Protein AF-A0A2V5YLJ0-F1 (afdb_monomer_lite)

Foldseek 3Di:
DVVVVVVVVVVVVVVVVVVVVVVVVVVVVPPPPPPPFPKDKDQFDDDPQGRGWIWIWTADPNDIDIDIDPGTDPDPDPDPFDWDADPVRDIDTDD

Secondary structure (DSSP, 8-state):
-HHHHHHHHHHHHHHHHHHHHHHHTTGGGGG-------EEEPPPP-SSS-----EEEEEETTEEEEEE-TT-----PPP--EEEE-TT--EEEE-

Radius of gyration: 35.64 Å; chains: 1; bounding box: 29×32×121 Å

Sequence (95 aa):
MRSQKQQVKQHQNYMNHKMILASLTALVIATMSSFAQDSHKSGPFQGAKANKGFVTHTTQNGKSTLTLSDDFVPPQTPDPHWQVVDSNGKTYLLD

pLDDT: mean 76.9, std 14.99, range [51.62, 96.94]

Structure (mmCIF, N/CA/C/O backbone):
data_AF-A0A2V5YLJ0-F1
#
_entry.id   AF-A0A2V5YLJ0-F1
#
loop_
_atom_site.group_PDB
_atom_site.id
_atom_site.type_symbol
_atom_site.label_atom_id
_atom_site.label_alt_id
_atom_site.label_comp_id
_atom_site.label_asym_id
_atom_site.label_entity_id
_atom_site.label_seq_id
_atom_site.pdbx_PDB_ins_code
_atom_site.Cartn_x
_atom_site.Cartn_y
_atom_site.Cartn_z
_atom_site.occupancy
_atom_site.B_iso_or_equiv
_atom_site.auth_seq_id
_atom_site.auth_comp_id
_atom_site.auth_asym_id
_atom_site.auth_atom_id
_atom_site.pdbx_PDB_model_num
ATOM 1 N N . MET A 1 1 ? -17.361 20.272 77.972 1.00 60.06 1 MET A N 1
ATOM 2 C CA . MET A 1 1 ? -18.277 19.618 76.998 1.00 60.06 1 MET A CA 1
ATOM 3 C C . MET A 1 1 ? -18.350 20.275 75.608 1.00 60.06 1 MET A C 1
ATOM 5 O O . MET A 1 1 ? -18.599 19.553 74.652 1.00 60.06 1 MET A O 1
ATOM 9 N N . ARG A 1 2 ? -18.111 21.591 75.433 1.00 58.50 2 ARG A N 1
ATOM 10 C CA . ARG A 1 2 ? -18.097 22.236 74.093 1.00 58.50 2 ARG A CA 1
ATOM 11 C C . ARG A 1 2 ? -16.890 21.840 73.218 1.00 58.50 2 ARG A C 1
ATOM 13 O O . ARG A 1 2 ? -17.055 21.635 72.023 1.00 58.50 2 ARG A O 1
ATOM 20 N N . SER A 1 3 ? -15.722 21.642 73.835 1.00 59.47 3 SER A N 1
ATOM 21 C CA . SER A 1 3 ? -14.465 21.299 73.146 1.00 59.47 3 SER A CA 1
ATOM 22 C C . SER A 1 3 ? -14.482 19.913 72.473 1.00 59.47 3 SER A C 1
ATOM 24 O O . SER A 1 3 ? -14.084 19.777 71.320 1.00 59.47 3 SER A O 1
ATOM 26 N N . GLN A 1 4 ? -15.065 18.889 73.111 1.00 64.62 4 GLN A N 1
ATOM 27 C CA . GLN A 1 4 ? -15.144 17.552 72.504 1.00 64.62 4 GLN A CA 1
ATOM 28 C C . GLN A 1 4 ? -16.064 17.493 71.275 1.00 64.62 4 GLN A C 1
ATOM 30 O O . GLN A 1 4 ? -15.745 16.827 70.296 1.00 64.62 4 GLN A O 1
ATOM 35 N N . LYS A 1 5 ? -17.170 18.251 71.267 1.00 69.12 5 LYS A N 1
ATOM 36 C CA . LYS A 1 5 ? -18.055 18.330 70.091 1.00 69.12 5 LYS A CA 1
ATOM 37 C C . LYS A 1 5 ? -17.376 19.001 68.890 1.00 69.12 5 LYS A C 1
ATOM 39 O O . LYS A 1 5 ? -17.707 18.686 67.751 1.00 69.12 5 LYS A O 1
ATOM 44 N N . GLN A 1 6 ? -16.437 19.916 69.136 1.00 65.62 6 GLN A N 1
ATOM 45 C CA . GLN A 1 6 ? -15.661 20.576 68.084 1.00 65.62 6 GLN A CA 1
ATOM 46 C C . GLN A 1 6 ? -14.590 19.644 67.508 1.00 65.62 6 GLN A C 1
ATOM 48 O O . GLN A 1 6 ? -14.475 19.560 66.290 1.00 65.62 6 GLN A O 1
ATOM 53 N N . GLN A 1 7 ? -13.894 18.879 68.353 1.00 63.50 7 GLN A N 1
ATOM 54 C CA . GLN A 1 7 ? -12.909 17.871 67.931 1.00 63.50 7 GLN A CA 1
ATOM 55 C C . GLN A 1 7 ? -13.520 16.822 66.983 1.00 63.50 7 GLN A C 1
ATOM 57 O O . GLN A 1 7 ? -12.977 16.554 65.912 1.00 63.50 7 GLN A O 1
ATOM 62 N N . VAL A 1 8 ? -14.705 16.298 67.318 1.00 71.81 8 VAL A N 1
ATOM 63 C CA . VAL A 1 8 ? -15.398 15.295 66.488 1.00 71.81 8 VAL A CA 1
ATOM 64 C C . VAL A 1 8 ? -15.825 15.872 65.133 1.00 71.81 8 VAL A C 1
ATOM 66 O O . VAL A 1 8 ? -15.653 15.220 64.106 1.00 71.81 8 VAL A O 1
ATOM 69 N N . LYS A 1 9 ? -16.319 17.119 65.096 1.00 69.94 9 LYS A N 1
ATOM 70 C CA . LYS A 1 9 ? -16.678 17.786 63.832 1.00 69.94 9 LYS A CA 1
ATOM 71 C C . LYS A 1 9 ? -15.469 18.019 62.927 1.00 69.94 9 LYS A C 1
ATOM 73 O O . LYS A 1 9 ? -15.577 17.816 61.724 1.00 69.94 9 LYS A O 1
ATOM 78 N N . GLN A 1 10 ? -14.329 18.417 63.490 1.00 66.81 10 GLN A N 1
ATOM 79 C CA . GLN A 1 10 ? -13.104 18.634 62.714 1.00 66.81 10 GLN A CA 1
ATOM 80 C C . GLN A 1 10 ? -12.581 17.327 62.111 1.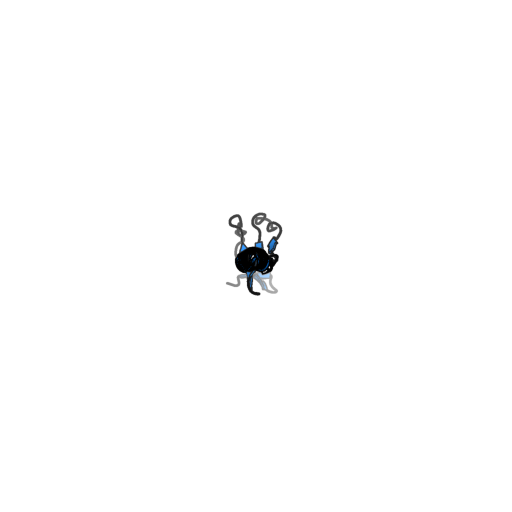00 66.81 10 GLN A C 1
ATOM 82 O O . GLN A 1 10 ? -12.222 17.290 60.935 1.00 66.81 10 GLN A O 1
ATOM 87 N N . HIS A 1 11 ? -12.619 16.236 62.881 1.00 64.06 11 HIS A N 1
ATOM 88 C CA . HIS A 1 11 ? -12.237 14.918 62.383 1.00 64.06 11 HIS A CA 1
ATOM 89 C C . HIS A 1 11 ? -13.191 14.422 61.284 1.00 64.06 11 HIS A C 1
ATOM 91 O O . HIS A 1 11 ? -12.737 13.942 60.248 1.00 64.06 11 HIS A O 1
ATOM 97 N N . GLN A 1 12 ? -14.502 14.632 61.447 1.00 69.19 12 GLN A N 1
ATOM 98 C CA . GLN A 1 12 ? -15.497 14.298 60.424 1.00 69.19 12 GLN A CA 1
ATOM 99 C C . GLN A 1 12 ? -15.284 15.096 59.129 1.00 69.19 12 GLN A C 1
ATOM 101 O O . GLN A 1 12 ? -15.328 14.530 58.039 1.00 69.19 12 GLN A O 1
ATOM 106 N N . ASN A 1 13 ? -15.002 16.397 59.237 1.00 70.88 13 ASN A N 1
ATOM 107 C CA . ASN A 1 13 ? -14.731 17.255 58.083 1.00 70.88 13 ASN A CA 1
ATOM 108 C C . ASN A 1 13 ? -13.461 16.818 57.341 1.00 70.88 13 ASN A C 1
ATOM 110 O O . ASN A 1 13 ? -13.459 16.763 56.113 1.00 70.88 13 ASN A O 1
ATOM 114 N N . TYR A 1 14 ? -12.409 16.453 58.078 1.00 71.25 14 TYR A N 1
ATOM 115 C CA . TYR A 1 14 ? -11.156 15.943 57.521 1.00 71.25 14 TYR A CA 1
ATOM 116 C C . TYR A 1 14 ? -11.345 14.607 56.787 1.00 71.25 14 TYR A C 1
ATOM 118 O O . TYR A 1 14 ? -10.843 14.433 55.675 1.00 71.25 14 TYR A O 1
ATOM 126 N N . MET A 1 15 ? -12.117 13.685 57.369 1.00 69.31 15 MET A N 1
ATOM 127 C CA . MET A 1 15 ? -12.427 12.387 56.758 1.00 69.31 15 MET A CA 1
ATOM 128 C C . MET A 1 15 ? -13.315 12.536 55.514 1.00 69.31 15 MET A C 1
ATOM 130 O O . MET A 1 15 ? -13.062 11.883 54.502 1.00 69.31 15 MET A O 1
ATOM 134 N N . ASN A 1 16 ? -14.286 13.455 55.536 1.00 62.31 16 ASN A N 1
ATOM 135 C CA . ASN A 1 16 ? -15.119 13.770 54.373 1.00 62.31 16 ASN A CA 1
ATOM 136 C C . ASN A 1 16 ? -14.297 14.408 53.236 1.00 62.31 16 ASN A C 1
ATOM 138 O O . ASN A 1 16 ? -14.483 14.046 52.077 1.00 62.31 16 ASN A O 1
ATOM 142 N N . HIS A 1 17 ? -13.344 15.297 53.547 1.00 57.34 17 HIS A N 1
ATOM 143 C CA . HIS A 1 17 ? -12.452 15.894 52.542 1.00 57.34 17 HIS A CA 1
ATOM 144 C C . HIS A 1 17 ? -11.541 14.847 51.888 1.00 57.34 17 HIS A C 1
ATOM 146 O O . HIS A 1 17 ? -11.378 14.844 50.671 1.00 57.34 17 HIS A O 1
ATOM 152 N N . LYS A 1 18 ? -10.995 13.915 52.681 1.00 59.88 18 LYS A N 1
ATOM 153 C CA . LYS A 1 18 ? -10.194 12.799 52.160 1.00 59.88 18 LYS A CA 1
ATOM 154 C C . LYS A 1 18 ? -11.003 11.853 51.275 1.00 59.88 18 LYS A C 1
ATOM 156 O O . LYS A 1 18 ? -10.489 11.425 50.247 1.00 59.88 18 LYS A O 1
ATOM 161 N N . MET A 1 19 ? -12.253 11.560 51.639 1.00 59.56 19 MET A N 1
ATOM 162 C CA . MET A 1 19 ? -13.137 10.725 50.817 1.00 59.56 19 MET A CA 1
ATOM 163 C C . MET A 1 19 ? -13.543 11.406 49.502 1.00 59.56 19 MET A C 1
ATOM 165 O O . MET A 1 19 ? -13.574 10.737 48.474 1.00 59.56 19 M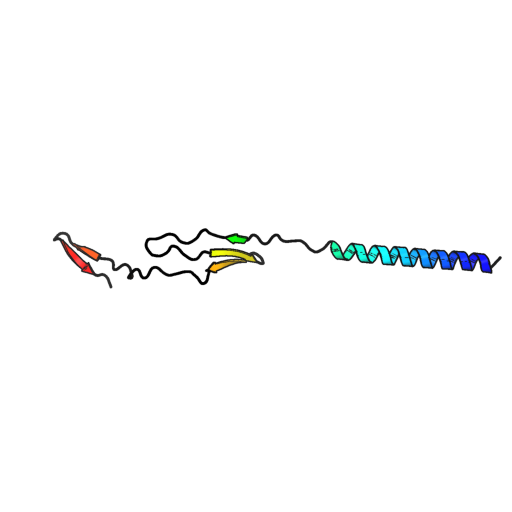ET A O 1
ATOM 169 N N . ILE A 1 20 ? -13.796 12.720 49.501 1.00 60.03 20 ILE A N 1
ATOM 170 C CA . ILE A 1 20 ? -14.109 13.481 48.275 1.00 60.03 20 ILE A CA 1
ATOM 171 C C . ILE A 1 20 ? -12.875 13.598 47.367 1.00 60.03 20 ILE A C 1
ATOM 173 O O . ILE A 1 20 ? -12.976 13.470 46.150 1.00 60.03 20 ILE A O 1
ATOM 177 N N . LEU A 1 21 ? -11.691 13.802 47.946 1.00 57.72 21 LEU A N 1
ATOM 178 C CA . LEU A 1 21 ? -10.460 13.905 47.165 1.00 57.72 21 LEU A CA 1
ATOM 179 C C . LEU A 1 21 ? -10.051 12.553 46.553 1.00 57.72 21 LEU A C 1
ATOM 181 O O . LEU A 1 21 ? -9.549 12.518 45.433 1.00 57.72 21 LEU A O 1
ATOM 185 N N . ALA A 1 22 ? -10.312 11.444 47.252 1.00 57.28 22 ALA A N 1
ATOM 186 C CA . ALA A 1 22 ? -10.058 10.095 46.746 1.00 57.28 22 ALA A CA 1
ATOM 187 C C . ALA A 1 22 ? -11.041 9.654 45.642 1.00 57.28 22 ALA A C 1
ATOM 189 O O . ALA A 1 22 ? -10.691 8.797 44.835 1.00 57.28 22 ALA A O 1
ATOM 190 N N . SER A 1 23 ? -12.252 10.221 45.576 1.00 54.69 23 SER A N 1
ATOM 191 C CA . SER A 1 23 ? -13.233 9.888 44.531 1.00 54.69 23 SER A CA 1
ATOM 192 C C . SER A 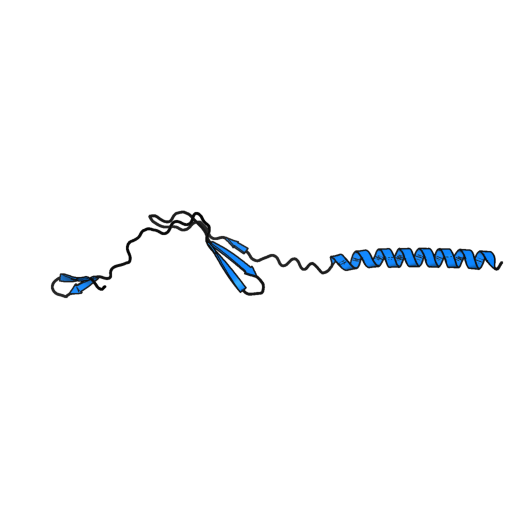1 23 ? -13.073 10.717 43.250 1.00 54.69 23 SER A C 1
ATOM 194 O O . SER A 1 23 ? -13.405 10.223 42.173 1.00 54.69 23 SER A O 1
ATOM 196 N N . LEU A 1 24 ? -12.497 11.926 43.320 1.00 54.91 24 LEU A N 1
ATOM 197 C CA . LEU A 1 24 ? -12.223 12.744 42.128 1.00 54.91 24 LEU A CA 1
ATOM 198 C C . LEU A 1 24 ? -11.116 12.167 41.228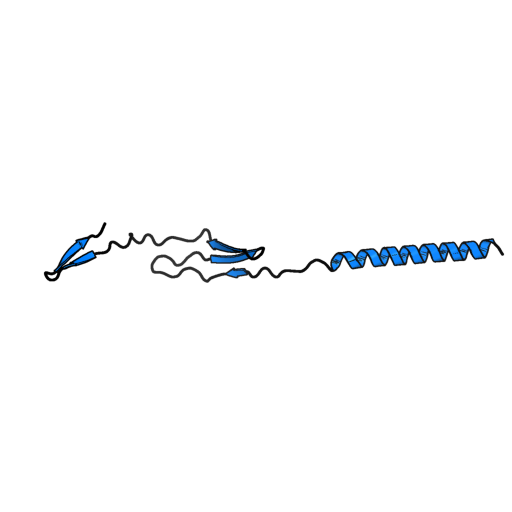 1.00 54.91 24 LEU A C 1
ATOM 200 O O . LEU A 1 24 ? -11.156 12.361 40.015 1.00 54.91 24 LEU A O 1
ATOM 204 N N . THR A 1 25 ? -10.141 11.442 41.781 1.00 52.25 25 THR A N 1
ATOM 205 C CA . THR A 1 25 ? -9.025 10.876 41.000 1.00 52.25 25 THR A CA 1
ATOM 206 C C . THR A 1 25 ? -9.417 9.645 40.180 1.00 52.25 25 THR A C 1
ATOM 208 O O . THR A 1 25 ? -8.810 9.394 39.142 1.00 52.25 25 THR A O 1
ATOM 211 N N . ALA A 1 26 ? -10.454 8.904 40.580 1.00 52.72 26 ALA A N 1
ATOM 212 C CA . ALA A 1 26 ? -10.898 7.702 39.868 1.00 52.72 26 ALA A CA 1
ATOM 213 C C . ALA A 1 26 ? -11.757 8.000 38.620 1.00 52.72 26 ALA A C 1
ATOM 215 O O . ALA A 1 26 ? -11.808 7.183 37.703 1.00 52.72 26 ALA A O 1
ATOM 216 N N . LEU A 1 27 ? -12.413 9.167 38.551 1.00 51.62 27 LEU A N 1
ATOM 217 C CA . LEU A 1 27 ? -13.348 9.491 37.464 1.00 51.62 27 LEU A CA 1
ATOM 218 C C . LEU A 1 27 ? -12.658 9.978 36.175 1.00 51.62 27 LEU A C 1
ATOM 220 O O . LEU A 1 27 ? -13.257 9.943 35.105 1.00 51.62 27 LEU A O 1
ATOM 224 N N . VAL A 1 28 ? -11.388 10.387 36.244 1.00 56.22 28 VAL A N 1
ATOM 225 C CA . VAL A 1 28 ? -10.660 10.936 35.082 1.00 56.22 28 VAL A CA 1
ATOM 226 C C . VAL A 1 28 ? -10.173 9.841 34.116 1.00 56.22 28 VAL A C 1
ATOM 228 O O . VAL A 1 28 ? -9.892 10.127 32.958 1.00 56.22 28 VAL A O 1
ATOM 231 N N . ILE A 1 29 ? -10.123 8.572 34.536 1.00 56.03 29 ILE A N 1
ATOM 232 C CA . ILE A 1 29 ? -9.538 7.485 33.724 1.00 56.03 29 ILE A CA 1
ATOM 233 C C . ILE A 1 29 ? -10.573 6.821 32.787 1.00 56.03 29 ILE A C 1
ATOM 235 O O . ILE A 1 29 ? -10.206 6.125 31.845 1.00 56.03 29 ILE A O 1
ATOM 239 N N . ALA A 1 30 ? -11.874 7.064 32.977 1.00 55.44 30 ALA A N 1
ATOM 240 C CA . ALA A 1 30 ? -12.936 6.328 32.280 1.00 55.44 30 ALA A CA 1
ATOM 241 C C . ALA A 1 30 ? -13.289 6.832 30.861 1.00 55.44 30 ALA A C 1
ATOM 243 O O . ALA A 1 30 ? -14.175 6.264 30.228 1.00 55.44 30 ALA A O 1
ATOM 244 N N . THR A 1 31 ? -12.640 7.881 30.342 1.00 54.47 31 THR A N 1
ATOM 245 C CA . THR A 1 31 ? -13.007 8.493 29.045 1.00 54.47 31 THR A CA 1
ATOM 246 C C . THR A 1 31 ? -12.013 8.251 27.914 1.00 54.47 31 THR A C 1
ATOM 248 O O . THR A 1 31 ? -12.233 8.726 26.799 1.00 54.47 31 THR A O 1
ATOM 251 N N . MET A 1 32 ? -10.942 7.486 28.141 1.00 58.94 32 MET A N 1
ATOM 252 C CA . MET A 1 32 ? -10.062 7.067 27.051 1.00 58.94 32 MET A CA 1
ATOM 253 C C . MET A 1 32 ? -10.675 5.863 26.341 1.00 58.94 32 MET A C 1
ATOM 255 O O . MET A 1 32 ? -10.268 4.724 26.548 1.00 58.94 32 MET A O 1
ATOM 259 N N . SER A 1 33 ? -11.683 6.125 25.508 1.00 58.72 33 SER A N 1
ATOM 260 C CA . SER A 1 33 ? -12.132 5.183 24.488 1.00 58.72 33 SER A CA 1
ATOM 261 C C . SER A 1 33 ? -10.926 4.847 23.614 1.00 58.72 33 SER A C 1
ATOM 263 O O . SER A 1 33 ? -10.520 5.632 22.757 1.00 58.72 33 SER A O 1
ATOM 265 N N . SER A 1 34 ? -10.309 3.699 23.864 1.00 56.53 34 SER A N 1
ATOM 266 C CA . SER A 1 34 ? -9.296 3.115 23.002 1.00 56.53 34 SER A CA 1
ATOM 267 C C . SER A 1 34 ? -9.982 2.681 21.711 1.00 56.53 34 SER A C 1
ATOM 269 O O . SER A 1 34 ? -10.396 1.535 21.554 1.00 56.53 34 SER A O 1
ATOM 271 N N . PHE A 1 35 ? -10.139 3.617 20.773 1.00 60.03 35 PHE A N 1
ATOM 272 C CA . PHE A 1 35 ? -10.421 3.257 19.393 1.00 60.03 35 PHE A CA 1
ATOM 273 C C . PHE A 1 35 ? -9.223 2.438 18.921 1.00 60.03 35 PHE A C 1
ATOM 275 O O . PHE A 1 35 ? -8.145 2.983 18.685 1.00 60.03 35 PHE A O 1
ATOM 282 N N . ALA A 1 36 ? -9.384 1.117 18.856 1.00 58.25 36 ALA A N 1
ATOM 283 C CA . ALA A 1 36 ? -8.450 0.277 18.133 1.00 58.25 36 ALA A CA 1
ATOM 284 C C . ALA A 1 36 ? -8.432 0.815 16.701 1.00 58.25 36 ALA A C 1
ATOM 286 O O . ALA A 1 36 ? -9.432 0.724 15.990 1.00 58.25 36 ALA A O 1
ATOM 287 N N . GLN A 1 37 ? -7.345 1.491 16.328 1.00 66.50 37 GLN A N 1
ATOM 288 C CA . GLN A 1 37 ? -7.179 2.009 14.982 1.00 66.50 37 GLN A CA 1
ATOM 289 C C . GLN A 1 37 ? -7.159 0.801 14.050 1.00 66.50 37 GLN A C 1
ATOM 291 O O . GLN A 1 37 ? -6.188 0.045 14.048 1.00 66.50 37 GLN A O 1
ATOM 296 N N . ASP A 1 38 ? -8.255 0.602 13.317 1.00 74.62 38 ASP A N 1
ATOM 297 C CA . ASP A 1 38 ? -8.367 -0.460 12.328 1.00 74.62 38 ASP A CA 1
ATOM 298 C C . ASP A 1 38 ? -7.329 -0.183 11.239 1.00 74.62 38 ASP A C 1
ATOM 300 O O . ASP A 1 38 ? -7.433 0.786 10.475 1.00 74.62 38 ASP A O 1
ATOM 304 N N . SER A 1 39 ? -6.248 -0.956 11.291 1.00 85.31 39 SER A N 1
ATOM 305 C CA . SER A 1 39 ? -5.066 -0.784 10.466 1.00 85.31 39 SER A CA 1
ATOM 306 C C . SER A 1 39 ? -4.742 -2.112 9.814 1.00 85.31 39 SER A C 1
ATOM 308 O O . SER A 1 39 ? -4.380 -3.074 10.492 1.00 85.31 39 SER A O 1
ATOM 310 N N . HIS A 1 40 ? -4.810 -2.138 8.489 1.00 92.38 40 HIS A N 1
ATOM 311 C CA . HIS A 1 40 ? -4.500 -3.317 7.688 1.00 92.38 40 HIS A CA 1
ATOM 312 C C . HIS A 1 40 ? -3.204 -3.082 6.935 1.00 92.38 40 HIS A C 1
ATOM 314 O O . HIS A 1 40 ? -2.925 -1.975 6.480 1.00 92.38 40 HIS A O 1
ATOM 320 N N . LYS A 1 41 ? -2.403 -4.129 6.779 1.00 94.94 41 LYS A N 1
ATOM 321 C CA . LYS A 1 41 ? -1.190 -4.086 5.966 1.00 94.94 41 LYS A CA 1
ATOM 322 C C . LYS A 1 41 ? -1.284 -5.164 4.898 1.00 94.94 41 LYS A C 1
ATOM 324 O O . LYS A 1 41 ? -1.570 -6.318 5.212 1.00 94.94 41 LYS A O 1
ATOM 329 N N . SER A 1 42 ? -1.042 -4.793 3.646 1.00 96.12 42 SER A N 1
ATOM 330 C CA . SER A 1 42 ? -0.967 -5.759 2.553 1.00 96.12 42 SER A CA 1
ATOM 331 C C . SER A 1 42 ? 0.319 -6.591 2.631 1.00 96.12 42 SER A C 1
ATOM 333 O O . SER A 1 42 ? 1.300 -6.217 3.277 1.00 96.12 42 SER A O 1
ATOM 335 N N . GLY A 1 43 ? 0.352 -7.697 1.887 1.00 94.31 43 GLY A N 1
ATOM 336 C CA . GLY A 1 43 ? 1.621 -8.312 1.497 1.00 94.31 43 GLY A CA 1
ATOM 337 C C . GLY A 1 43 ? 2.444 -7.394 0.578 1.00 94.31 43 GLY A C 1
ATOM 338 O O . GLY A 1 43 ? 1.948 -6.338 0.159 1.00 94.31 43 GLY A O 1
ATOM 339 N N . PRO A 1 44 ? 3.688 -7.783 0.252 1.00 92.88 44 PRO A N 1
ATOM 340 C CA . PRO A 1 44 ? 4.475 -7.063 -0.737 1.00 92.88 44 PRO A CA 1
ATOM 341 C C . PRO A 1 44 ? 3.782 -7.100 -2.103 1.00 92.88 44 PRO A C 1
ATOM 343 O O . PRO A 1 44 ? 3.097 -8.080 -2.384 1.00 92.88 44 PRO A O 1
ATOM 346 N N . PHE A 1 45 ? 3.969 -6.103 -2.970 1.00 90.62 45 PHE A N 1
ATOM 347 C CA . PHE A 1 45 ? 3.482 -6.198 -4.355 1.00 90.62 45 PHE A CA 1
ATOM 348 C C . PHE A 1 45 ? 4.062 -7.435 -5.054 1.00 90.62 45 PHE A C 1
ATOM 350 O O . PHE A 1 45 ? 5.161 -7.875 -4.721 1.00 90.62 45 PHE A O 1
ATOM 357 N N . GLN A 1 46 ? 3.311 -8.005 -6.000 1.00 88.31 46 GLN A N 1
ATOM 358 C CA . GLN A 1 46 ? 3.746 -9.161 -6.784 1.00 88.31 46 GLN A CA 1
ATOM 359 C C . GLN A 1 46 ? 3.797 -8.811 -8.275 1.00 88.31 46 GLN A C 1
ATOM 361 O O . GLN A 1 46 ? 2.875 -8.189 -8.805 1.00 88.31 46 GLN A O 1
ATOM 366 N N . GLY A 1 47 ? 4.856 -9.238 -8.965 1.00 82.00 47 GLY A N 1
ATOM 367 C CA . GLY A 1 47 ? 5.015 -9.023 -10.403 1.00 82.00 47 GLY A CA 1
ATOM 368 C C . GLY A 1 47 ? 6.439 -9.282 -10.889 1.00 82.00 47 GLY A C 1
ATOM 369 O O . GLY A 1 47 ? 7.379 -9.357 -10.104 1.00 82.00 47 GLY A O 1
ATOM 370 N N . ALA A 1 48 ? 6.636 -9.371 -12.208 1.00 77.25 48 ALA A N 1
ATOM 371 C CA . ALA A 1 48 ? 7.938 -9.715 -12.801 1.00 77.25 48 ALA A CA 1
ATOM 372 C C . ALA A 1 48 ? 9.093 -8.800 -12.344 1.00 77.25 48 ALA A C 1
ATOM 374 O O . ALA A 1 48 ? 10.236 -9.240 -12.242 1.00 77.25 48 ALA A O 1
ATOM 375 N N . LYS A 1 49 ? 8.790 -7.528 -12.054 1.00 71.56 49 LYS A N 1
ATOM 376 C CA . LYS A 1 49 ? 9.754 -6.532 -11.556 1.00 71.56 49 LYS A CA 1
ATOM 377 C C . LYS A 1 49 ? 9.298 -5.797 -10.289 1.00 71.56 49 LYS A C 1
ATOM 379 O O . LYS A 1 49 ? 10.045 -4.972 -9.780 1.00 71.56 49 LYS A O 1
ATOM 384 N N . ALA A 1 50 ? 8.110 -6.107 -9.771 1.00 69.56 50 ALA A N 1
ATOM 385 C CA . ALA A 1 50 ? 7.519 -5.463 -8.601 1.00 69.56 50 ALA A CA 1
ATOM 386 C C . ALA A 1 50 ? 7.297 -6.519 -7.510 1.00 69.56 50 ALA A C 1
ATOM 388 O O . ALA A 1 50 ? 6.239 -7.126 -7.447 1.00 69.56 50 ALA A O 1
ATOM 389 N N . ASN A 1 51 ? 8.328 -6.772 -6.699 1.00 79.44 51 ASN A N 1
ATOM 390 C CA . ASN A 1 51 ? 8.309 -7.757 -5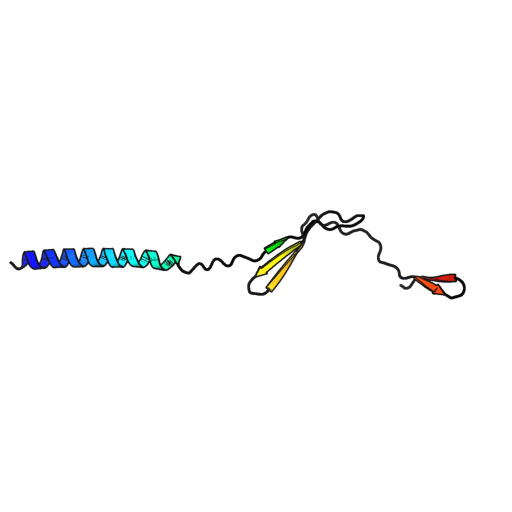.600 1.00 79.44 51 ASN A CA 1
ATOM 391 C C . ASN A 1 51 ? 8.645 -7.117 -4.241 1.00 79.44 51 ASN A C 1
ATOM 393 O O . ASN A 1 51 ? 9.135 -7.779 -3.327 1.00 79.44 51 ASN A O 1
ATOM 397 N N . LYS A 1 52 ? 8.482 -5.794 -4.151 1.00 87.62 52 LYS A N 1
ATOM 398 C CA . LYS A 1 52 ? 8.828 -4.954 -3.000 1.00 87.62 52 LYS A CA 1
ATOM 399 C C . LYS A 1 52 ? 7.742 -3.913 -2.775 1.00 87.62 52 LYS A C 1
ATOM 401 O O . LYS A 1 52 ? 6.941 -3.655 -3.674 1.00 87.62 52 LYS A O 1
ATOM 406 N N . GLY A 1 53 ? 7.760 -3.306 -1.598 1.00 92.88 53 GLY A N 1
ATOM 407 C CA . GLY A 1 53 ? 6.767 -2.342 -1.164 1.00 92.88 53 GLY A CA 1
ATOM 408 C C . GLY A 1 53 ? 5.426 -2.957 -0.781 1.00 92.88 53 GLY A C 1
ATOM 409 O O . GLY A 1 53 ? 5.098 -4.062 -1.199 1.00 92.88 53 GLY A O 1
ATOM 410 N N . PHE A 1 54 ? 4.650 -2.246 0.029 1.00 95.12 54 PHE A N 1
ATOM 411 C CA . PHE A 1 54 ? 3.337 -2.654 0.531 1.00 95.12 54 PHE A CA 1
ATOM 412 C C . PHE A 1 54 ? 2.453 -1.424 0.763 1.00 95.12 54 PHE A C 1
ATOM 414 O O . PHE A 1 54 ? 2.924 -0.285 0.721 1.00 95.12 54 PHE A O 1
ATOM 421 N N . VAL A 1 55 ? 1.173 -1.656 1.047 1.00 96.94 55 VAL A N 1
ATOM 422 C CA . VAL A 1 55 ? 0.220 -0.613 1.432 1.00 96.94 55 VAL A CA 1
ATOM 423 C C . VAL A 1 55 ? -0.222 -0.834 2.870 1.00 96.94 55 VAL A C 1
ATOM 425 O O . VAL A 1 55 ? -0.608 -1.942 3.254 1.00 96.94 55 VAL A O 1
ATOM 428 N N . THR A 1 56 ? -0.192 0.236 3.655 1.00 96.56 56 THR A N 1
ATOM 429 C CA . THR A 1 56 ? -0.870 0.292 4.950 1.00 96.56 56 THR A CA 1
ATOM 430 C C . THR A 1 56 ? -2.167 1.067 4.779 1.00 96.56 56 THR A C 1
ATOM 432 O O . THR A 1 56 ? -2.164 2.190 4.279 1.00 96.56 56 THR A O 1
ATOM 435 N N . HIS A 1 57 ? -3.271 0.470 5.200 1.00 96.06 57 HIS A N 1
ATOM 436 C CA . HIS A 1 57 ? -4.578 1.101 5.268 1.00 96.06 57 HIS A CA 1
ATOM 437 C C . HIS A 1 57 ? -4.873 1.503 6.706 1.00 96.06 57 HIS A C 1
ATOM 439 O O . HIS A 1 57 ? -4.701 0.693 7.613 1.00 96.06 57 HIS A O 1
ATOM 445 N N . THR A 1 58 ? -5.321 2.737 6.908 1.00 93.81 58 THR A N 1
ATOM 446 C CA . THR A 1 58 ? -5.794 3.228 8.203 1.00 93.81 58 THR A CA 1
ATOM 447 C C . THR A 1 58 ? -7.124 3.949 8.044 1.00 93.81 58 THR A C 1
ATOM 449 O O . THR A 1 58 ? -7.380 4.612 7.034 1.00 93.81 58 THR A O 1
ATOM 452 N N . THR A 1 59 ? -7.973 3.849 9.067 1.00 91.38 59 THR A N 1
ATOM 453 C CA . THR A 1 59 ? -9.194 4.655 9.164 1.00 91.38 59 THR A CA 1
ATOM 454 C C . THR A 1 59 ? -9.057 5.671 10.292 1.00 91.38 59 THR A C 1
ATOM 456 O O . THR A 1 59 ? -8.935 5.298 11.457 1.00 91.38 59 THR A O 1
ATOM 459 N N . GLN A 1 60 ? -9.115 6.961 9.957 1.00 86.44 60 GLN A N 1
ATOM 460 C CA . GLN A 1 60 ? -9.085 8.058 10.926 1.00 86.44 60 GLN A CA 1
ATOM 461 C C . GLN A 1 60 ? -10.306 8.955 10.724 1.00 86.44 60 GLN A C 1
ATOM 463 O O . GLN A 1 60 ? -10.524 9.474 9.631 1.00 86.44 60 GLN A O 1
ATOM 468 N N . ASN A 1 61 ? -11.117 9.145 11.770 1.00 86.31 61 ASN A N 1
ATOM 469 C CA . ASN A 1 61 ? -12.349 9.951 11.726 1.00 86.31 61 ASN A CA 1
ATOM 470 C C . ASN A 1 61 ? -13.304 9.551 10.582 1.00 86.31 61 ASN A C 1
ATOM 472 O O . ASN A 1 61 ? -13.897 10.403 9.927 1.00 86.31 61 ASN A O 1
ATOM 476 N N . GLY A 1 62 ? -13.402 8.250 10.292 1.00 86.56 62 GLY A N 1
ATOM 477 C CA . GLY A 1 62 ? -14.203 7.728 9.179 1.00 86.56 62 GLY A CA 1
ATOM 478 C C . GLY A 1 62 ? -13.585 7.922 7.787 1.00 86.56 62 GLY A C 1
ATOM 479 O O . GLY A 1 62 ? -14.178 7.488 6.803 1.00 86.56 62 GLY A O 1
ATOM 480 N N . LYS A 1 63 ? -12.395 8.528 7.676 1.00 90.62 63 LYS A N 1
ATOM 481 C CA . LYS A 1 63 ? -11.651 8.647 6.419 1.00 90.62 63 LYS A CA 1
ATOM 482 C C . LYS A 1 63 ? -10.643 7.510 6.277 1.00 90.62 63 LYS A C 1
ATOM 484 O O . LYS A 1 63 ? -9.777 7.323 7.127 1.00 90.62 63 LYS A O 1
ATOM 489 N N . SER A 1 64 ? -10.736 6.812 5.153 1.00 93.88 64 SER A N 1
ATOM 490 C CA . SER A 1 64 ? -9.772 5.805 4.718 1.00 93.88 64 SER A CA 1
ATOM 491 C C . SER A 1 64 ? -8.527 6.471 4.122 1.00 93.88 64 SER A C 1
ATOM 493 O O . SER A 1 64 ? -8.647 7.325 3.239 1.00 93.88 64 SER A O 1
ATOM 495 N N . THR A 1 65 ? -7.342 6.091 4.598 1.00 94.62 65 THR A N 1
ATOM 496 C CA . THR A 1 65 ? -6.044 6.524 4.058 1.00 94.62 65 THR A CA 1
ATOM 497 C C . THR A 1 65 ? -5.217 5.301 3.683 1.00 94.62 65 THR A C 1
ATOM 499 O O . THR A 1 65 ? -5.130 4.349 4.456 1.00 94.62 65 THR A O 1
ATOM 502 N N . LEU A 1 66 ? -4.609 5.328 2.495 1.00 96.31 66 LEU A N 1
ATOM 503 C CA . LEU A 1 66 ? -3.663 4.316 2.030 1.00 96.31 66 LEU A CA 1
ATOM 504 C C . LEU A 1 66 ? -2.275 4.946 1.942 1.00 96.31 66 LEU A C 1
ATOM 506 O O . LEU A 1 66 ? -2.085 5.921 1.215 1.00 96.31 66 LEU A O 1
ATOM 510 N N . THR A 1 67 ? -1.319 4.377 2.666 1.00 95.81 67 THR A N 1
ATOM 511 C CA . THR A 1 67 ? 0.079 4.809 2.659 1.00 95.81 67 THR A CA 1
ATOM 512 C C . THR A 1 67 ? 0.921 3.755 1.958 1.00 95.81 67 THR A C 1
ATOM 514 O O . THR A 1 67 ? 0.947 2.597 2.378 1.00 95.81 67 THR A O 1
ATOM 517 N N . LEU A 1 68 ? 1.604 4.167 0.893 1.00 96.19 68 LEU A N 1
ATOM 518 C CA . LEU A 1 68 ? 2.560 3.349 0.154 1.00 96.19 68 LEU A CA 1
ATOM 519 C C . LEU A 1 68 ? 3.925 3.388 0.851 1.00 96.19 68 LEU A C 1
ATOM 521 O O . LEU A 1 68 ? 4.337 4.448 1.317 1.00 96.19 68 LEU A O 1
ATOM 525 N N . SER A 1 69 ? 4.614 2.252 0.936 1.00 95.88 69 SER A N 1
ATOM 526 C CA . SER A 1 69 ? 5.957 2.197 1.517 1.00 95.88 69 SER A CA 1
ATOM 527 C C . SER A 1 69 ? 7.045 2.721 0.568 1.00 95.88 69 SER A C 1
ATOM 529 O O . SER A 1 69 ? 6.937 2.606 -0.653 1.00 95.88 69 SER A O 1
ATOM 531 N N . ASP A 1 70 ? 8.127 3.251 1.143 1.00 95.25 70 ASP A N 1
ATOM 532 C CA . ASP A 1 70 ? 9.221 3.901 0.400 1.00 95.25 7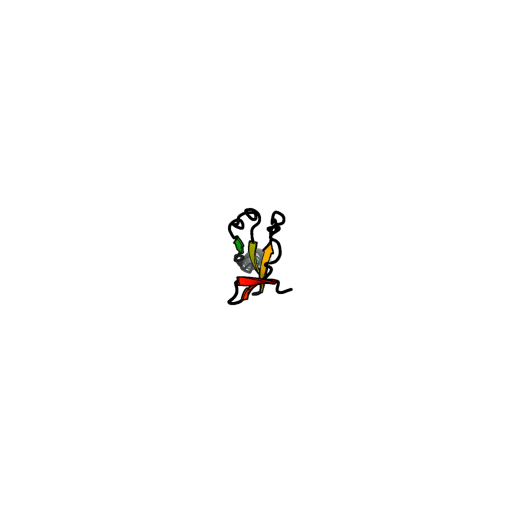0 ASP A CA 1
ATOM 533 C C . ASP A 1 70 ? 10.036 2.941 -0.483 1.00 95.25 70 ASP A C 1
ATOM 535 O O . ASP A 1 70 ? 10.696 3.359 -1.431 1.00 95.25 70 ASP A O 1
ATOM 539 N N . ASP A 1 71 ? 10.009 1.642 -0.180 1.00 91.88 71 ASP A N 1
ATOM 540 C CA . ASP A 1 71 ? 10.697 0.593 -0.938 1.00 91.88 71 ASP A CA 1
ATOM 541 C C . ASP A 1 71 ? 9.891 0.088 -2.148 1.00 91.88 71 ASP A C 1
ATOM 543 O O . ASP A 1 71 ? 10.307 -0.867 -2.814 1.00 91.88 71 ASP A O 1
ATOM 547 N N . PHE A 1 72 ? 8.745 0.711 -2.443 1.00 90.38 72 PHE A N 1
ATOM 548 C CA . PHE A 1 72 ? 8.000 0.454 -3.667 1.00 90.38 72 PHE A CA 1
ATOM 549 C C . PHE A 1 72 ? 8.846 0.793 -4.900 1.00 90.38 72 PHE A C 1
ATOM 551 O O . PHE A 1 72 ? 9.371 1.895 -5.046 1.00 90.38 72 PHE A O 1
ATOM 558 N N . VAL A 1 73 ? 8.932 -0.162 -5.826 1.00 84.69 73 VAL A N 1
ATOM 559 C CA . VAL A 1 73 ? 9.598 0.021 -7.116 1.00 84.69 73 VAL A CA 1
ATOM 560 C C . VAL A 1 73 ? 8.547 -0.118 -8.211 1.00 84.69 73 VAL A C 1
ATOM 562 O O . VAL A 1 73 ? 8.037 -1.227 -8.404 1.00 84.69 73 VAL A O 1
ATOM 565 N N . PRO A 1 74 ? 8.219 0.962 -8.946 1.00 80.25 74 PRO A N 1
ATOM 566 C CA . PRO A 1 74 ? 7.332 0.843 -10.084 1.00 80.25 74 PRO A CA 1
ATOM 567 C C . PRO A 1 74 ? 7.988 -0.082 -11.113 1.00 80.25 74 PRO A C 1
ATOM 569 O O . PRO A 1 74 ? 9.176 0.083 -11.430 1.00 80.25 74 PRO A O 1
ATOM 572 N N . PRO A 1 75 ? 7.254 -1.073 -11.641 1.00 74.81 75 PRO A N 1
ATOM 573 C CA . PRO A 1 75 ? 7.756 -1.837 -12.759 1.00 74.81 75 PRO A CA 1
ATOM 574 C C . PRO A 1 75 ? 7.921 -0.831 -13.900 1.00 74.81 75 PRO A C 1
ATOM 576 O O . PRO A 1 75 ? 6.957 -0.194 -14.307 1.00 74.81 75 PRO A O 1
ATOM 579 N N . GLN A 1 76 ? 9.156 -0.639 -14.369 1.00 73.81 76 GLN A N 1
ATOM 580 C CA . GLN A 1 76 ? 9.511 0.165 -15.550 1.00 73.81 76 GLN A CA 1
ATOM 581 C C . GLN A 1 76 ? 8.983 -0.519 -16.824 1.00 73.81 76 GLN A C 1
ATOM 583 O O . GLN A 1 76 ? 9.729 -0.859 -17.742 1.00 73.81 76 GLN A O 1
ATOM 588 N N . THR A 1 77 ? 7.707 -0.881 -16.799 1.00 67.75 77 THR A N 1
ATOM 589 C CA . THR A 1 77 ? 6.957 -1.442 -17.904 1.00 67.75 77 THR A CA 1
ATOM 590 C C . THR A 1 77 ? 6.646 -0.273 -18.821 1.00 67.75 77 THR A C 1
ATOM 592 O O . THR A 1 77 ? 6.071 0.699 -18.334 1.00 67.75 77 THR A O 1
ATOM 595 N N . PRO A 1 78 ? 7.056 -0.329 -20.100 1.00 69.88 78 PRO A N 1
ATOM 596 C CA . PRO A 1 78 ? 6.647 0.685 -21.057 1.00 69.88 78 PRO A CA 1
ATOM 597 C C . PRO A 1 78 ? 5.123 0.771 -21.060 1.00 69.88 78 PRO A C 1
ATOM 599 O O . PRO A 1 78 ? 4.450 -0.247 -20.847 1.00 69.88 78 PRO A O 1
ATOM 602 N N . ASP A 1 79 ? 4.601 1.977 -21.274 1.00 68.31 79 ASP A N 1
ATOM 603 C CA . ASP A 1 79 ? 3.165 2.175 -21.398 1.00 68.31 79 ASP A CA 1
ATOM 604 C C . ASP A 1 79 ? 2.618 1.185 -22.435 1.00 68.31 79 ASP A C 1
ATOM 606 O O . ASP A 1 79 ? 3.258 0.949 -23.468 1.00 68.31 79 ASP A O 1
ATOM 610 N N . PRO A 1 80 ? 1.481 0.526 -22.158 1.00 69.38 80 PRO A N 1
ATOM 611 C CA . PRO A 1 80 ? 0.906 -0.405 -23.107 1.00 69.38 80 PRO A CA 1
ATOM 612 C C . PRO A 1 80 ? 0.520 0.358 -24.378 1.00 69.38 80 PRO A C 1
ATOM 614 O O . PRO A 1 80 ? -0.517 1.009 -24.428 1.00 69.38 80 PRO A O 1
ATOM 617 N N . HIS A 1 81 ? 1.349 0.258 -25.417 1.00 76.69 81 HIS A N 1
ATOM 618 C CA . HIS A 1 81 ? 1.002 0.736 -26.748 1.00 76.69 81 HIS A CA 1
ATOM 619 C C . HIS A 1 81 ? -0.011 -0.236 -27.349 1.00 76.69 81 HIS A C 1
ATOM 621 O O . HIS A 1 81 ? 0.309 -1.399 -27.624 1.00 76.69 81 HIS A O 1
ATOM 627 N N . TRP A 1 82 ? -1.254 0.208 -27.517 1.00 81.81 82 TRP A N 1
ATOM 628 C CA . TRP A 1 82 ? -2.265 -0.614 -28.166 1.00 81.81 82 TRP A CA 1
ATOM 629 C C . TRP A 1 82 ? -1.966 -0.711 -29.661 1.00 81.81 82 TRP A C 1
ATOM 631 O O . TRP A 1 82 ? -1.720 0.287 -30.336 1.00 81.81 82 TRP A O 1
ATOM 641 N N . GLN A 1 83 ? -1.977 -1.938 -30.176 1.00 88.81 83 GLN A N 1
ATOM 642 C CA . GLN A 1 83 ? -1.811 -2.221 -31.595 1.00 88.81 83 GLN A CA 1
ATOM 643 C C . GLN A 1 83 ? -3.149 -2.658 -32.184 1.00 88.81 83 GLN A C 1
ATOM 645 O O . GLN A 1 83 ? -3.823 -3.525 -31.626 1.00 88.81 83 GLN A O 1
ATOM 650 N N . VAL A 1 84 ? -3.511 -2.094 -33.333 1.00 90.75 84 VAL A N 1
ATOM 651 C CA . VAL A 1 84 ? -4.620 -2.582 -34.160 1.00 90.75 84 VAL A CA 1
ATOM 652 C C . VAL A 1 84 ? -4.028 -3.354 -35.327 1.00 90.75 84 VAL A C 1
ATOM 654 O O . VAL A 1 84 ? -3.164 -2.839 -36.032 1.00 90.75 84 VAL A O 1
ATOM 657 N N . VAL A 1 85 ? -4.488 -4.586 -35.535 1.00 92.94 85 VAL A N 1
ATOM 658 C CA . VAL A 1 85 ? -4.105 -5.413 -36.684 1.00 92.94 85 VAL A CA 1
ATOM 659 C C . VAL A 1 85 ? -5.315 -5.537 -37.604 1.00 92.94 85 VAL A C 1
ATOM 661 O O . VAL A 1 85 ? -6.388 -5.940 -37.153 1.00 92.94 85 VAL A O 1
ATOM 664 N N . ASP A 1 86 ? -5.165 -5.154 -38.871 1.00 94.94 86 ASP A N 1
ATOM 665 C CA . ASP A 1 86 ? -6.244 -5.260 -39.858 1.00 94.94 86 ASP A CA 1
ATOM 666 C C . ASP A 1 86 ? -6.403 -6.691 -40.415 1.00 94.94 86 ASP A C 1
ATOM 668 O O . ASP A 1 86 ? -5.617 -7.595 -40.126 1.00 94.94 86 ASP A O 1
ATOM 672 N N . SER A 1 87 ? -7.425 -6.911 -41.249 1.00 94.88 87 SER A N 1
ATOM 673 C CA . SER A 1 87 ? -7.699 -8.221 -41.862 1.00 94.88 87 SER A CA 1
ATOM 674 C C . SER A 1 87 ? -6.616 -8.708 -42.832 1.00 94.88 87 SER A C 1
ATOM 676 O O . SER A 1 87 ? -6.634 -9.875 -43.218 1.00 94.88 87 SER A O 1
ATOM 678 N N . ASN A 1 88 ? -5.689 -7.836 -43.234 1.00 94.25 88 ASN A N 1
ATOM 679 C CA . ASN A 1 88 ? -4.545 -8.164 -44.082 1.00 94.25 88 ASN A CA 1
ATOM 680 C C . ASN A 1 88 ? -3.266 -8.398 -43.255 1.00 94.25 88 ASN A C 1
ATOM 682 O O . ASN A 1 88 ? -2.202 -8.625 -43.830 1.00 94.25 88 ASN A O 1
ATOM 686 N N . GLY A 1 89 ? -3.350 -8.338 -41.920 1.00 93.19 89 GLY A N 1
ATOM 687 C CA . GLY A 1 89 ? -2.218 -8.520 -41.014 1.00 93.19 89 GLY A CA 1
ATOM 688 C C . GLY A 1 89 ? -1.349 -7.273 -40.836 1.00 93.19 89 GLY A C 1
ATOM 689 O O . GLY A 1 89 ? -0.236 -7.380 -40.320 1.00 93.19 89 GLY A O 1
ATOM 690 N N . LYS A 1 90 ? -1.815 -6.092 -41.259 1.00 95.12 90 LYS A N 1
ATOM 691 C CA . LYS A 1 90 ? -1.067 -4.845 -41.086 1.00 95.12 90 LYS A CA 1
ATOM 692 C C . LYS A 1 90 ? -1.292 -4.267 -39.692 1.00 95.12 90 LYS A C 1
ATOM 694 O O . LYS A 1 90 ? -2.431 -4.058 -39.279 1.00 95.12 90 LYS A O 1
ATOM 699 N N . THR A 1 91 ? -0.193 -3.970 -39.002 1.00 93.12 91 THR A N 1
ATOM 700 C CA . THR A 1 91 ? -0.187 -3.408 -37.647 1.00 93.12 91 THR A CA 1
ATOM 701 C C . THR A 1 91 ? -0.156 -1.881 -37.662 1.00 93.12 91 THR A C 1
ATOM 703 O O . THR A 1 91 ? 0.639 -1.272 -38.380 1.00 93.12 91 THR A O 1
ATOM 706 N N . TYR A 1 92 ? -0.980 -1.276 -36.812 1.00 88.62 92 TYR A N 1
ATOM 707 C CA . TYR A 1 92 ? -1.061 0.157 -36.556 1.00 88.62 92 TYR A CA 1
ATOM 708 C C . TYR A 1 92 ? -0.857 0.403 -35.064 1.00 88.62 92 TYR A C 1
ATOM 710 O O . TYR A 1 92 ? -1.513 -0.238 -34.243 1.00 88.62 92 TYR A O 1
ATOM 718 N N . LEU A 1 93 ? 0.051 1.313 -34.717 1.00 88.88 93 LEU A N 1
ATOM 719 C CA . LEU A 1 93 ? 0.212 1.777 -33.342 1.00 88.88 93 LEU A CA 1
ATOM 720 C C . LEU A 1 93 ? -0.850 2.850 -33.071 1.00 88.88 93 LEU A C 1
ATOM 722 O O . LEU A 1 93 ? -1.056 3.727 -33.912 1.00 88.88 93 LEU A O 1
ATOM 726 N N . LEU A 1 94 ? -1.559 2.734 -31.951 1.00 76.38 94 LEU A N 1
ATOM 727 C CA . LEU A 1 94 ? -2.424 3.794 -31.449 1.00 76.38 94 LEU A CA 1
ATOM 728 C C . LEU A 1 94 ? -1.615 4.603 -30.432 1.00 76.38 94 LEU A C 1
ATOM 730 O O . LEU A 1 94 ? -1.267 4.073 -29.374 1.00 76.38 94 LEU A O 1
ATOM 734 N N . ASP A 1 95 ? -1.305 5.844 -30.798 1.00 71.25 95 ASP A N 1
ATOM 735 C CA . ASP A 1 95 ? -0.663 6.843 -29.938 1.00 71.25 95 ASP A CA 1
ATOM 736 C C . ASP A 1 95 ? -1.709 7.619 -29.121 1.00 71.25 95 ASP A C 1
ATOM 738 O O . ASP A 1 95 ? -2.814 7.881 -29.662 1.00 71.25 95 ASP A O 1
#